Protein AF-A0A357B1U4-F1 (afdb_monomer_lite)

Sequence (77 aa):
MNGNVEKCVMIIDPELPTGVIANTTAILGMTLGKRFPEQVGNDVTDASEKTHLGIITVPVPILKGSREMLKELRENL

Structure (mmCIF, N/CA/C/O backbone):
data_AF-A0A357B1U4-F1
#
_entry.id   AF-A0A357B1U4-F1
#
loop_
_atom_site.group_PDB
_atom_site.id
_atom_site.type_symbol
_atom_site.label_atom_id
_atom_site.label_alt_id
_atom_site.label_comp_id
_atom_site.label_asym_id
_atom_site.label_entity_id
_atom_site.label_seq_id
_atom_site.pdbx_PDB_ins_code
_atom_site.Cartn_x
_atom_site.Cartn_y
_atom_site.Cartn_z
_atom_site.occupancy
_atom_site.B_iso_or_equiv
_atom_site.auth_seq_id
_atom_site.auth_comp_id
_atom_site.auth_asym_id
_atom_site.auth_atom_id
_atom_site.pdbx_PDB_model_num
ATOM 1 N N . MET A 1 1 ? -1.262 -29.128 -4.983 1.00 40.72 1 MET A N 1
ATOM 2 C CA . MET A 1 1 ? -0.742 -28.508 -3.747 1.00 40.72 1 MET A CA 1
ATOM 3 C C . MET A 1 1 ? -1.575 -27.266 -3.494 1.00 40.72 1 MET A C 1
ATOM 5 O O . MET A 1 1 ? -1.388 -26.286 -4.199 1.00 40.72 1 MET A O 1
ATOM 9 N N . ASN A 1 2 ? -2.537 -27.317 -2.572 1.00 48.78 2 ASN A N 1
ATOM 10 C CA . ASN A 1 2 ? -3.282 -26.119 -2.180 1.00 48.78 2 ASN A CA 1
ATOM 11 C C . ASN A 1 2 ? -2.406 -25.339 -1.196 1.00 48.78 2 ASN A C 1
ATOM 13 O O . ASN A 1 2 ? -2.566 -25.454 0.015 1.00 48.78 2 ASN A O 1
ATOM 17 N N . GLY A 1 3 ? -1.398 -24.647 -1.733 1.00 51.78 3 GLY A N 1
ATOM 18 C CA . GLY A 1 3 ? -0.601 -23.698 -0.968 1.00 51.78 3 GLY A CA 1
ATOM 19 C C . GLY A 1 3 ? -1.505 -22.543 -0.561 1.00 51.78 3 GLY A C 1
ATOM 20 O O . GLY A 1 3 ? -2.214 -21.991 -1.401 1.00 51.78 3 GLY A O 1
ATOM 21 N N . ASN A 1 4 ? -1.532 -22.227 0.728 1.00 61.16 4 ASN A N 1
ATOM 22 C CA . ASN A 1 4 ? -2.276 -21.088 1.242 1.00 61.16 4 ASN A CA 1
ATOM 23 C C . ASN A 1 4 ? -1.685 -19.829 0.589 1.00 61.16 4 ASN A C 1
ATOM 25 O O . ASN A 1 4 ? -0.547 -19.468 0.873 1.00 61.16 4 ASN A O 1
ATOM 29 N N . VAL A 1 5 ? -2.408 -19.216 -0.350 1.00 70.88 5 VAL A N 1
ATOM 30 C CA . VAL A 1 5 ? -1.967 -17.965 -0.975 1.00 70.88 5 VAL A CA 1
ATOM 31 C C . VAL A 1 5 ? -2.076 -16.883 0.090 1.00 70.88 5 VAL A C 1
ATOM 33 O O . VAL A 1 5 ? -3.187 -16.506 0.471 1.00 70.88 5 VAL A O 1
ATOM 36 N N . GLU A 1 6 ? -0.938 -16.411 0.596 1.00 77.75 6 GLU A N 1
ATOM 37 C CA . GLU A 1 6 ? -0.910 -15.274 1.510 1.00 77.75 6 GLU A CA 1
ATOM 38 C C . GLU A 1 6 ? -1.447 -14.035 0.788 1.00 77.75 6 GLU A C 1
ATOM 40 O O . GLU A 1 6 ? -1.031 -13.697 -0.321 1.00 77.75 6 GLU A O 1
ATOM 45 N N . LYS A 1 7 ? -2.430 -13.376 1.404 1.00 87.94 7 LYS A N 1
ATOM 46 C CA . LYS A 1 7 ? -3.035 -12.145 0.890 1.00 87.94 7 LYS A CA 1
ATOM 47 C C . LYS A 1 7 ? -2.569 -10.982 1.750 1.00 87.94 7 LYS A C 1
ATOM 49 O O . LYS A 1 7 ? -2.689 -11.039 2.971 1.00 87.94 7 LYS A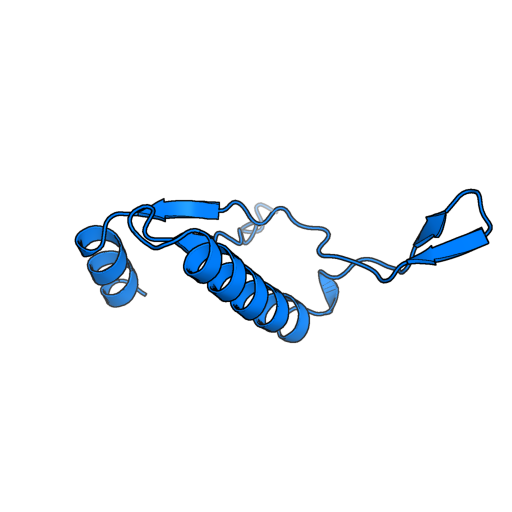 O 1
ATOM 54 N N . CYS A 1 8 ? -2.100 -9.913 1.116 1.00 90.88 8 CYS A N 1
ATOM 55 C CA . CYS A 1 8 ? -1.805 -8.657 1.796 1.00 90.88 8 CYS A CA 1
ATOM 56 C C . CYS A 1 8 ? -2.981 -7.692 1.622 1.00 90.88 8 CYS A C 1
ATOM 58 O O . CYS A 1 8 ? -3.434 -7.473 0.504 1.00 90.88 8 CYS A O 1
ATOM 60 N N . VAL A 1 9 ? -3.486 -7.122 2.715 1.00 94.62 9 VAL A N 1
ATOM 61 C CA . VAL A 1 9 ? -4.591 -6.153 2.710 1.00 94.62 9 VAL A CA 1
ATOM 62 C C . VAL A 1 9 ? -4.272 -5.053 3.717 1.00 94.62 9 VAL A C 1
ATOM 64 O O . VAL A 1 9 ? -3.809 -5.347 4.819 1.00 94.62 9 VAL A O 1
ATOM 67 N N . MET A 1 10 ? -4.540 -3.796 3.366 1.00 96.06 10 MET A N 1
ATOM 68 C CA . MET A 1 10 ? -4.516 -2.678 4.312 1.00 96.06 10 MET A CA 1
ATOM 69 C C . MET A 1 10 ? -5.951 -2.302 4.672 1.00 96.06 10 MET A C 1
ATOM 71 O O . MET A 1 10 ? -6.769 -2.104 3.781 1.00 96.06 10 MET A O 1
ATOM 75 N N . ILE A 1 11 ? -6.271 -2.187 5.959 1.00 96.81 11 ILE A N 1
ATOM 76 C CA . ILE A 1 11 ? -7.597 -1.759 6.425 1.00 96.81 11 ILE A CA 1
ATOM 77 C C . ILE A 1 11 ? -7.418 -0.421 7.137 1.00 96.81 11 ILE A C 1
ATOM 79 O O . ILE A 1 11 ? -6.615 -0.322 8.064 1.00 96.81 11 ILE A O 1
ATOM 83 N N . ILE A 1 12 ? -8.118 0.611 6.666 1.00 97.06 12 ILE A N 1
ATOM 84 C CA . ILE A 1 12 ? -7.941 2.003 7.095 1.00 97.06 12 ILE A CA 1
ATOM 85 C C . ILE A 1 12 ? -9.287 2.596 7.517 1.00 97.06 12 ILE A C 1
ATOM 87 O O . ILE A 1 12 ? -10.321 2.300 6.914 1.00 97.06 12 ILE A O 1
ATOM 91 N N . ASP A 1 13 ? -9.264 3.457 8.533 1.00 97.31 13 ASP A N 1
ATOM 92 C CA . ASP A 1 13 ? -10.426 4.239 8.953 1.00 97.31 13 ASP A CA 1
ATOM 93 C C . ASP A 1 13 ? -10.752 5.315 7.900 1.00 97.31 13 ASP A C 1
ATOM 95 O O . ASP A 1 13 ? -9.923 6.204 7.667 1.00 97.31 13 ASP A O 1
ATOM 99 N N . PRO A 1 14 ? -11.918 5.241 7.226 1.00 96.94 14 PRO A N 1
ATOM 100 C CA . PRO A 1 14 ? -12.276 6.188 6.176 1.00 96.94 14 PRO A CA 1
ATOM 101 C C . PRO A 1 14 ? -12.595 7.593 6.699 1.00 96.94 14 PRO A C 1
ATOM 103 O O . PRO A 1 14 ? -12.644 8.514 5.885 1.00 96.94 14 PRO A O 1
ATOM 106 N N . GLU A 1 15 ? -12.808 7.768 8.007 1.00 97.62 15 GLU A N 1
ATOM 107 C CA . GLU A 1 15 ? -13.116 9.068 8.621 1.00 97.62 15 GLU A CA 1
ATOM 108 C C . GLU A 1 15 ? -11.858 9.930 8.833 1.00 97.62 15 GLU A C 1
ATOM 110 O O . GLU A 1 15 ? -11.941 11.109 9.187 1.00 97.62 15 GLU A O 1
ATOM 115 N N . LEU A 1 16 ? -10.666 9.363 8.616 1.00 97.00 16 LEU A N 1
ATOM 116 C CA . LEU A 1 16 ? -9.412 10.102 8.703 1.00 97.00 16 LEU A CA 1
ATOM 117 C C . LEU A 1 16 ? -9.240 11.060 7.510 1.00 97.00 16 LEU A C 1
ATOM 119 O O . LEU A 1 16 ? -9.644 10.748 6.389 1.00 97.00 16 LEU A O 1
ATOM 123 N N . PRO A 1 17 ? -8.557 12.207 7.695 1.00 98.44 17 PRO A N 1
ATOM 124 C CA . PRO A 1 17 ? -8.235 13.093 6.582 1.00 98.44 17 PRO A CA 1
ATOM 125 C C . PRO A 1 17 ? -7.445 12.366 5.486 1.00 98.44 17 PRO A C 1
ATOM 127 O O . PRO A 1 17 ? -6.532 11.592 5.779 1.00 98.44 17 PRO A O 1
ATOM 130 N N . THR A 1 18 ? -7.708 12.681 4.215 1.00 97.81 18 THR A N 1
ATOM 131 C CA . THR A 1 18 ? -7.068 12.018 3.061 1.00 97.81 18 THR A CA 1
ATOM 132 C C . THR A 1 18 ? -5.540 12.001 3.142 1.00 97.81 18 THR A C 1
ATOM 134 O O . THR A 1 18 ? -4.918 10.994 2.815 1.00 97.81 18 THR A O 1
ATOM 137 N N . GLY A 1 19 ? -4.919 13.084 3.625 1.00 98.38 19 GLY A N 1
ATOM 138 C CA . GLY A 1 19 ? -3.465 13.143 3.814 1.00 98.38 19 GLY A CA 1
ATOM 139 C C . GLY A 1 19 ? -2.944 12.131 4.841 1.00 98.38 19 GLY A C 1
ATOM 140 O O . GLY A 1 19 ? -1.882 11.545 4.643 1.00 98.38 19 GLY A O 1
ATOM 141 N N . VAL A 1 20 ? -3.717 11.869 5.899 1.00 98.06 20 VAL A N 1
ATOM 142 C CA . VAL A 1 20 ? -3.394 10.863 6.922 1.00 98.06 20 VAL A CA 1
ATOM 143 C C . VAL A 1 20 ? -3.532 9.459 6.341 1.00 98.06 20 VAL A C 1
ATOM 145 O O . VAL A 1 20 ? -2.647 8.630 6.541 1.00 98.06 20 VAL A O 1
ATOM 148 N N . ILE A 1 21 ? -4.588 9.201 5.565 1.00 97.62 21 ILE A N 1
ATOM 149 C CA . ILE A 1 21 ? -4.792 7.920 4.871 1.00 97.62 21 ILE A CA 1
ATOM 150 C C . ILE A 1 21 ? -3.637 7.647 3.895 1.00 97.62 21 ILE A C 1
ATOM 152 O O . ILE A 1 21 ? -3.031 6.573 3.924 1.00 97.62 21 ILE A O 1
ATOM 156 N N . ALA A 1 22 ? -3.291 8.630 3.061 1.00 98.06 22 ALA A N 1
ATOM 157 C CA . ALA A 1 22 ? -2.217 8.517 2.077 1.00 98.06 22 ALA A CA 1
ATOM 158 C C . ALA A 1 22 ? -0.852 8.274 2.738 1.00 98.06 22 ALA A C 1
ATOM 160 O O . ALA A 1 22 ? -0.121 7.368 2.346 1.00 98.06 22 ALA A O 1
ATOM 161 N N . ASN A 1 23 ? -0.517 9.038 3.780 1.00 98.19 23 ASN A N 1
ATOM 162 C CA . ASN A 1 23 ? 0.740 8.850 4.499 1.00 98.19 23 ASN A CA 1
ATOM 163 C C . ASN A 1 23 ? 0.809 7.476 5.186 1.00 98.19 23 ASN A C 1
ATOM 165 O O . ASN A 1 23 ? 1.813 6.776 5.055 1.00 98.19 23 ASN A O 1
ATOM 169 N N . THR A 1 24 ? -0.272 7.068 5.858 1.00 96.88 24 THR A N 1
ATOM 170 C CA . THR A 1 24 ? -0.348 5.777 6.558 1.00 96.88 24 THR A CA 1
ATOM 171 C C . THR A 1 24 ? -0.141 4.614 5.589 1.00 96.88 24 THR A C 1
ATOM 173 O O . THR A 1 24 ? 0.705 3.752 5.823 1.00 96.88 24 THR A O 1
ATOM 176 N N . THR A 1 25 ? -0.862 4.610 4.467 1.00 97.06 25 THR A N 1
ATOM 177 C CA . THR A 1 25 ? -0.748 3.560 3.440 1.00 97.06 25 THR A CA 1
ATOM 178 C C . THR A 1 25 ? 0.638 3.533 2.790 1.00 97.06 25 THR A C 1
ATOM 180 O O . THR A 1 25 ? 1.192 2.450 2.600 1.00 97.06 25 THR A O 1
ATOM 183 N N . ALA A 1 26 ? 1.256 4.693 2.541 1.00 96.88 26 ALA A N 1
ATOM 184 C CA . ALA A 1 26 ? 2.622 4.773 2.021 1.00 96.88 26 ALA A C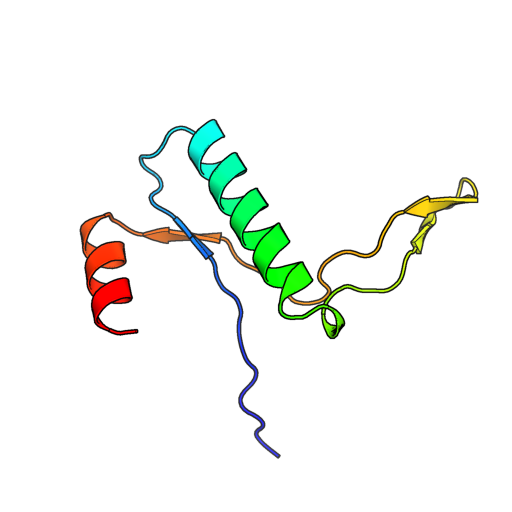A 1
ATOM 185 C C . ALA A 1 26 ? 3.657 4.166 2.987 1.00 96.88 26 ALA A C 1
ATOM 187 O O . ALA A 1 26 ? 4.464 3.332 2.577 1.00 96.88 26 ALA A O 1
ATOM 188 N N . ILE A 1 27 ? 3.614 4.522 4.276 1.00 97.19 27 ILE A N 1
ATOM 189 C CA . ILE A 1 27 ? 4.552 4.003 5.291 1.00 97.19 27 ILE A CA 1
ATOM 190 C C . ILE A 1 27 ? 4.380 2.488 5.487 1.00 97.19 27 ILE A C 1
ATOM 192 O O . ILE A 1 27 ? 5.370 1.750 5.588 1.00 97.19 27 ILE A O 1
ATOM 196 N N . LEU A 1 28 ? 3.135 2.000 5.505 1.00 95.69 28 LEU A N 1
ATOM 197 C CA . LEU A 1 28 ? 2.851 0.564 5.550 1.00 95.69 28 LEU A CA 1
ATOM 198 C C . LEU A 1 28 ? 3.387 -0.148 4.301 1.00 95.69 28 LEU A C 1
ATOM 200 O O . LEU A 1 28 ? 4.025 -1.193 4.426 1.00 95.69 28 LEU A O 1
ATOM 204 N N . GLY A 1 29 ? 3.207 0.442 3.117 1.00 94.81 29 GLY A N 1
ATOM 205 C CA . GLY A 1 29 ? 3.732 -0.080 1.853 1.00 94.81 29 GLY A CA 1
ATOM 206 C C . GLY A 1 29 ? 5.260 -0.161 1.828 1.00 94.81 29 GLY A C 1
ATOM 207 O O . GLY A 1 29 ? 5.813 -1.181 1.421 1.00 94.81 29 GLY A O 1
ATOM 208 N N . MET A 1 30 ? 5.955 0.858 2.346 1.00 95.31 30 MET A N 1
ATOM 209 C CA . MET A 1 30 ? 7.418 0.838 2.490 1.00 95.31 30 MET A CA 1
ATOM 210 C C . MET A 1 30 ? 7.883 -0.299 3.406 1.00 95.31 30 MET A C 1
ATOM 212 O O . MET A 1 30 ? 8.854 -0.995 3.108 1.00 95.31 30 MET A O 1
ATOM 216 N N . THR A 1 31 ? 7.180 -0.506 4.520 1.00 95.00 31 THR A N 1
ATOM 217 C CA . THR A 1 31 ? 7.496 -1.583 5.466 1.00 95.00 31 THR A CA 1
ATOM 218 C C . THR A 1 31 ? 7.249 -2.953 4.839 1.00 95.00 31 THR A C 1
ATOM 220 O O . THR A 1 31 ? 8.067 -3.856 5.017 1.00 95.00 31 THR A O 1
ATOM 223 N N . LEU A 1 32 ? 6.167 -3.099 4.067 1.00 92.88 32 LEU A N 1
ATOM 224 C CA . LEU A 1 32 ? 5.851 -4.316 3.325 1.00 92.88 32 LEU A CA 1
ATOM 225 C C . LEU A 1 32 ? 6.953 -4.649 2.312 1.00 92.88 32 LEU A C 1
ATOM 227 O O . LEU A 1 32 ? 7.495 -5.749 2.365 1.00 92.88 32 LEU A O 1
ATOM 231 N N . GLY A 1 33 ? 7.338 -3.693 1.460 1.00 92.75 33 GLY A N 1
ATOM 232 C CA . GLY A 1 33 ? 8.398 -3.894 0.466 1.00 92.75 33 GLY A CA 1
ATOM 233 C C . GLY A 1 33 ? 9.760 -4.203 1.095 1.00 92.75 33 GLY A C 1
ATOM 234 O O . GLY A 1 33 ? 10.524 -4.995 0.556 1.00 92.75 33 GLY A O 1
ATOM 235 N N . LYS A 1 34 ? 10.054 -3.647 2.279 1.00 94.38 34 LYS A N 1
ATOM 236 C CA . LYS A 1 34 ? 11.265 -3.996 3.038 1.00 94.38 34 LYS A CA 1
ATOM 237 C C . LYS A 1 34 ? 11.204 -5.404 3.641 1.00 94.38 34 LYS A C 1
ATOM 239 O O . LYS A 1 34 ? 12.237 -6.058 3.746 1.00 94.38 34 LYS A O 1
ATOM 244 N N . ARG A 1 35 ? 10.031 -5.838 4.110 1.00 93.44 35 ARG A N 1
ATOM 245 C CA . ARG A 1 35 ? 9.850 -7.137 4.778 1.00 93.44 35 ARG A CA 1
ATOM 246 C C . ARG A 1 35 ? 9.776 -8.299 3.787 1.00 93.44 35 ARG A C 1
ATOM 248 O O . ARG A 1 35 ? 10.241 -9.379 4.129 1.00 93.44 35 ARG A O 1
ATOM 255 N N . PHE A 1 36 ? 9.224 -8.052 2.603 1.00 92.25 36 PHE A N 1
ATOM 256 C CA . PHE A 1 36 ? 9.048 -9.027 1.526 1.00 92.25 36 PHE A CA 1
ATOM 257 C C . PHE A 1 36 ? 9.680 -8.496 0.230 1.00 92.25 36 PHE A C 1
ATOM 259 O O . PHE A 1 36 ? 8.966 -8.178 -0.728 1.00 92.25 36 PHE A O 1
ATOM 266 N N . PRO A 1 37 ? 11.014 -8.313 0.203 1.00 93.69 37 PRO A N 1
ATOM 267 C CA . PRO A 1 37 ? 11.705 -7.738 -0.948 1.00 93.69 37 PRO A CA 1
ATOM 268 C C . PRO A 1 37 ? 11.516 -8.567 -2.223 1.00 93.69 37 PRO A C 1
ATOM 270 O O . PRO A 1 37 ? 11.528 -8.007 -3.313 1.00 93.69 37 PRO A O 1
ATOM 273 N N . GLU A 1 38 ? 11.277 -9.874 -2.107 1.00 92.88 38 GLU A N 1
ATOM 274 C CA . GLU A 1 38 ? 11.000 -10.771 -3.232 1.00 92.88 38 GLU A CA 1
ATOM 275 C C . GLU A 1 38 ? 9.672 -10.483 -3.947 1.00 92.88 38 GLU A C 1
ATOM 277 O O . GLU A 1 38 ? 9.477 -10.926 -5.076 1.00 92.88 38 GLU A O 1
ATOM 282 N N . GLN A 1 39 ? 8.759 -9.746 -3.306 1.00 91.56 39 GLN A N 1
ATOM 283 C CA . GLN A 1 39 ? 7.493 -9.329 -3.913 1.00 91.56 39 GLN A CA 1
ATOM 284 C C . GLN A 1 39 ? 7.636 -8.040 -4.727 1.00 91.56 39 GLN A C 1
ATOM 286 O O . GLN A 1 39 ? 6.728 -7.703 -5.494 1.00 91.56 39 GLN A O 1
ATOM 291 N N . VAL A 1 40 ? 8.741 -7.305 -4.566 1.00 95.12 40 VAL A N 1
ATOM 292 C CA . VAL A 1 40 ? 9.061 -6.143 -5.397 1.00 95.12 40 VAL A CA 1
ATOM 293 C C . VAL A 1 40 ? 9.579 -6.658 -6.736 1.00 95.12 40 VAL A C 1
ATOM 295 O O . VAL A 1 40 ? 10.537 -7.424 -6.795 1.00 95.12 40 VAL A O 1
ATOM 298 N N . GLY A 1 41 ? 8.900 -6.274 -7.813 1.00 95.12 41 GLY A N 1
ATOM 299 C CA . GLY A 1 41 ? 9.253 -6.682 -9.165 1.00 95.12 41 GLY A CA 1
ATOM 300 C C . GLY A 1 41 ? 10.592 -6.104 -9.607 1.00 95.12 41 GLY A C 1
ATOM 301 O O . GLY A 1 41 ? 11.188 -5.269 -8.933 1.00 95.12 41 GLY A O 1
ATOM 302 N N . ASN A 1 42 ? 11.051 -6.532 -10.777 1.00 96.88 42 ASN A N 1
ATOM 303 C CA . ASN A 1 42 ? 12.236 -5.939 -11.384 1.00 96.88 42 ASN A CA 1
ATOM 304 C C . ASN A 1 42 ? 11.967 -4.494 -11.813 1.00 96.88 42 ASN A C 1
ATOM 306 O O . ASN A 1 42 ? 10.827 -4.121 -12.108 1.00 96.88 42 ASN A O 1
ATOM 310 N N . ASP A 1 43 ? 13.042 -3.720 -11.920 1.00 97.81 43 ASP A N 1
ATOM 311 C CA . ASP A 1 43 ? 13.014 -2.436 -12.605 1.00 97.81 43 ASP A CA 1
ATOM 312 C C . ASP A 1 43 ? 12.536 -2.618 -14.052 1.00 97.81 43 ASP A C 1
ATOM 314 O O . ASP A 1 43 ? 12.847 -3.613 -14.717 1.00 97.81 43 ASP A O 1
ATOM 318 N N . VAL A 1 44 ? 11.771 -1.645 -14.540 1.00 96.44 44 VAL A N 1
ATOM 319 C CA . VAL A 1 44 ? 11.201 -1.661 -15.891 1.00 96.44 44 VAL A CA 1
ATOM 320 C C . VAL A 1 44 ? 11.677 -0.452 -16.679 1.00 96.44 44 VAL A C 1
ATOM 322 O O . VAL A 1 44 ? 11.749 0.657 -16.152 1.00 96.44 44 VAL A O 1
ATOM 3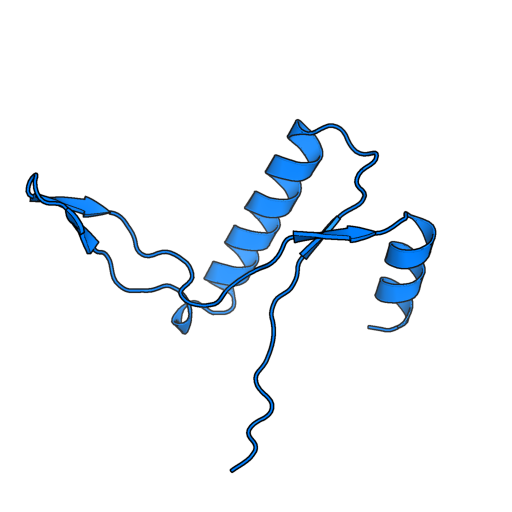25 N N . THR A 1 45 ? 11.992 -0.652 -17.955 1.00 98.06 45 THR A N 1
ATOM 326 C CA . THR A 1 45 ? 12.382 0.428 -18.867 1.00 98.06 45 THR A CA 1
ATOM 327 C C . THR A 1 45 ? 11.187 0.822 -19.725 1.00 98.06 45 THR A C 1
ATOM 329 O O . THR A 1 45 ? 10.543 -0.038 -20.328 1.00 98.06 45 THR A O 1
ATOM 332 N N . ASP A 1 46 ? 10.866 2.113 -19.757 1.00 96.88 46 ASP A N 1
ATOM 333 C CA . ASP A 1 46 ? 9.797 2.635 -20.605 1.00 96.88 46 ASP A CA 1
ATOM 334 C C . ASP A 1 46 ? 10.248 2.839 -22.065 1.00 96.88 46 ASP A C 1
ATOM 336 O O . ASP A 1 46 ? 11.404 2.630 -22.430 1.00 96.88 46 ASP A O 1
ATOM 340 N N . ALA A 1 47 ? 9.319 3.260 -22.927 1.00 97.50 47 ALA A N 1
ATOM 341 C CA . ALA A 1 47 ? 9.595 3.498 -24.346 1.00 97.50 47 ALA A CA 1
ATOM 342 C C . ALA A 1 47 ? 10.544 4.686 -24.615 1.00 97.50 47 ALA A C 1
ATOM 344 O O . ALA A 1 47 ? 11.004 4.846 -25.743 1.00 97.50 47 ALA A O 1
ATOM 345 N N . SER A 1 48 ? 10.828 5.509 -23.602 1.00 97.81 48 SER A N 1
ATOM 346 C CA . SER A 1 48 ? 11.776 6.628 -23.659 1.00 97.81 48 SER A CA 1
ATOM 347 C C . SER A 1 48 ? 13.155 6.242 -23.105 1.00 97.81 48 SER A C 1
ATOM 349 O O . SER A 1 48 ? 13.947 7.124 -22.779 1.00 97.81 48 SER A O 1
ATOM 351 N N . GLU A 1 49 ? 13.427 4.941 -22.954 1.00 97.31 49 GLU A N 1
ATOM 352 C CA . GLU A 1 49 ? 14.658 4.381 -22.378 1.00 97.31 49 GLU A CA 1
ATOM 353 C C . GLU A 1 49 ? 14.913 4.791 -20.916 1.00 97.31 49 GLU A C 1
ATOM 355 O O . GLU A 1 49 ? 16.040 4.708 -20.419 1.00 97.31 49 GLU A O 1
ATOM 360 N N . LYS A 1 50 ? 13.871 5.200 -20.180 1.00 98.00 50 LYS A N 1
ATOM 361 C CA . LYS A 1 50 ? 13.994 5.526 -18.757 1.00 98.00 50 LYS A CA 1
ATOM 362 C C . LYS A 1 50 ? 13.662 4.316 -17.892 1.00 98.00 50 LYS A C 1
ATOM 364 O O . LYS A 1 50 ? 12.591 3.724 -18.008 1.00 98.00 50 LYS A O 1
ATOM 369 N N . THR A 1 51 ? 14.566 3.998 -16.969 1.00 98.06 51 THR A N 1
ATOM 370 C CA . THR A 1 51 ? 14.351 2.965 -15.951 1.00 98.06 51 THR A CA 1
ATOM 371 C C . THR A 1 51 ? 13.512 3.498 -14.791 1.00 98.06 51 THR A C 1
ATOM 373 O O . THR A 1 51 ? 13.806 4.555 -14.224 1.00 98.06 51 THR A O 1
ATOM 376 N N . HIS A 1 52 ? 12.486 2.738 -14.420 1.00 97.25 52 HIS A N 1
ATOM 377 C CA . HIS A 1 52 ? 11.645 2.943 -13.244 1.00 97.25 52 HIS A CA 1
ATOM 378 C C . HIS A 1 52 ? 11.867 1.801 -12.265 1.00 97.25 52 HIS A C 1
ATOM 380 O O . HIS A 1 52 ? 11.954 0.644 -12.675 1.00 97.25 52 HIS A O 1
ATOM 386 N N . LEU A 1 53 ? 11.935 2.137 -10.976 1.00 96.31 53 LEU A N 1
ATOM 387 C CA . LEU A 1 53 ? 12.129 1.142 -9.930 1.00 96.31 53 LEU A CA 1
ATOM 388 C C . LEU A 1 53 ? 10.960 0.160 -9.877 1.00 96.31 53 LEU A C 1
ATOM 390 O O . LEU A 1 53 ? 9.799 0.547 -10.055 1.00 96.31 53 LEU A O 1
ATOM 394 N N . GLY A 1 54 ? 11.283 -1.091 -9.573 1.00 94.81 54 GLY A N 1
ATOM 395 C CA . GLY A 1 54 ? 10.298 -2.123 -9.303 1.00 94.81 54 GLY A CA 1
ATOM 396 C C . GLY A 1 54 ? 9.297 -1.734 -8.211 1.00 94.81 54 GLY A C 1
ATOM 397 O O . GLY A 1 54 ? 9.626 -1.071 -7.225 1.00 94.81 54 GLY A O 1
ATOM 398 N N . ILE A 1 55 ? 8.055 -2.183 -8.377 1.00 94.31 55 ILE A N 1
ATOM 399 C CA . ILE A 1 55 ? 6.981 -2.043 -7.386 1.00 94.31 55 ILE A CA 1
ATOM 400 C C . ILE A 1 55 ? 6.436 -3.416 -6.997 1.00 94.31 55 ILE A C 1
ATOM 402 O O . ILE A 1 55 ? 6.784 -4.427 -7.603 1.00 94.31 55 ILE A O 1
ATOM 406 N N . ILE A 1 56 ? 5.573 -3.457 -5.981 1.00 92.88 56 ILE A N 1
ATOM 407 C CA . ILE A 1 56 ? 4.934 -4.694 -5.527 1.00 92.88 56 ILE A CA 1
ATOM 408 C C . ILE A 1 56 ? 4.213 -5.407 -6.689 1.00 92.88 56 ILE A C 1
ATOM 410 O O . ILE A 1 56 ? 3.467 -4.787 -7.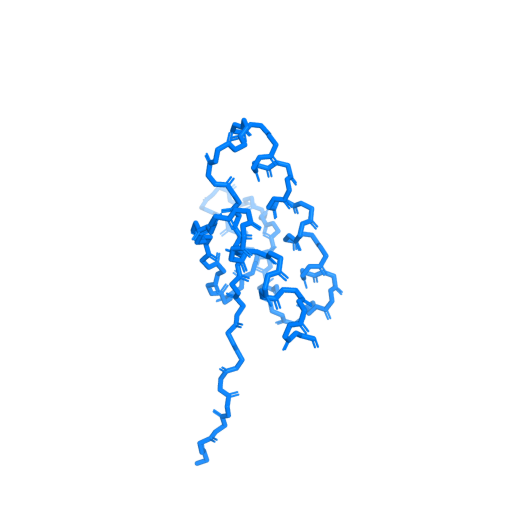446 1.00 92.88 56 ILE A O 1
ATOM 414 N N . THR A 1 57 ? 4.446 -6.711 -6.837 1.00 92.81 57 THR A N 1
ATOM 415 C CA . THR A 1 57 ? 3.856 -7.551 -7.902 1.00 92.81 57 THR A CA 1
ATOM 416 C C . THR A 1 57 ? 2.559 -8.233 -7.477 1.00 92.81 57 THR A C 1
ATOM 418 O O . THR A 1 57 ? 1.804 -8.723 -8.317 1.00 92.81 57 THR A O 1
ATOM 421 N N . VAL A 1 58 ? 2.270 -8.228 -6.175 1.00 89.88 58 VAL A N 1
ATOM 422 C CA . VAL A 1 58 ? 1.016 -8.720 -5.604 1.00 89.88 58 VAL A CA 1
ATOM 423 C C . VAL A 1 58 ? 0.051 -7.566 -5.321 1.00 89.88 58 VAL A C 1
ATOM 425 O O . VAL A 1 58 ? 0.484 -6.496 -4.887 1.00 89.88 58 VAL A O 1
ATOM 428 N N . PRO A 1 59 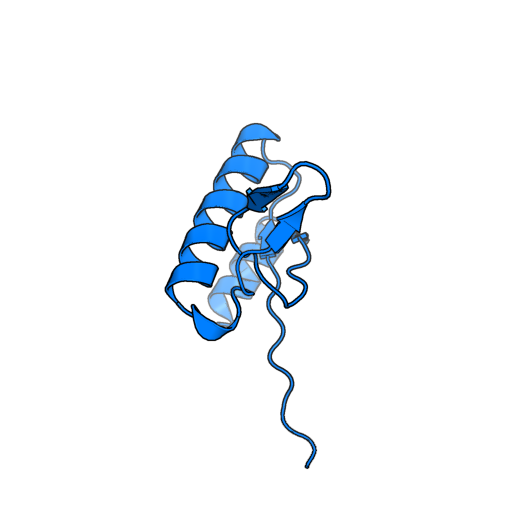? -1.267 -7.751 -5.523 1.00 91.00 59 PRO A N 1
ATOM 429 C CA . PRO A 1 59 ? -2.252 -6.743 -5.154 1.00 91.00 59 PRO A CA 1
ATOM 430 C C . PRO A 1 59 ? -2.248 -6.467 -3.648 1.00 91.00 59 PRO A C 1
ATOM 432 O O . PRO A 1 59 ? -2.261 -7.398 -2.844 1.00 91.00 59 PRO A O 1
ATOM 435 N N . VAL A 1 60 ? -2.322 -5.186 -3.277 1.00 93.88 60 VAL A N 1
ATOM 436 C CA . VAL A 1 60 ? -2.495 -4.743 -1.885 1.00 93.88 60 VAL A CA 1
ATOM 437 C C . VAL A 1 60 ? -3.743 -3.856 -1.789 1.00 93.88 60 VAL A C 1
ATOM 439 O O . VAL A 1 60 ? -3.637 -2.630 -1.842 1.00 93.88 60 VAL A O 1
ATOM 442 N N . PRO A 1 61 ? -4.956 -4.439 -1.733 1.00 95.12 61 PRO A N 1
ATOM 443 C CA . PRO A 1 61 ? -6.187 -3.670 -1.605 1.00 95.12 61 PRO A CA 1
ATOM 444 C C . PRO A 1 61 ? -6.221 -2.862 -0.303 1.00 95.12 61 PRO A C 1
ATOM 446 O O . PRO A 1 61 ? -5.838 -3.348 0.763 1.00 95.12 61 PRO A O 1
ATOM 449 N N . ILE A 1 62 ? -6.745 -1.640 -0.405 1.00 96.50 62 ILE A N 1
ATOM 450 C CA . ILE A 1 62 ? -7.037 -0.765 0.731 1.00 96.50 62 ILE A CA 1
ATOM 451 C C . ILE A 1 62 ? -8.541 -0.849 1.000 1.00 96.50 62 ILE A C 1
ATOM 453 O O . ILE A 1 62 ? -9.353 -0.439 0.169 1.00 96.50 62 ILE A O 1
ATOM 457 N N . LEU A 1 63 ? -8.913 -1.403 2.150 1.00 97.06 63 LEU A N 1
ATOM 458 C CA . LEU A 1 63 ? -10.292 -1.550 2.602 1.00 97.06 63 LEU A CA 1
ATOM 459 C C . LEU A 1 63 ? -10.622 -0.517 3.679 1.00 97.06 63 LEU A C 1
ATOM 461 O O . LEU A 1 63 ? -9.743 -0.006 4.371 1.00 97.06 63 LEU A O 1
ATOM 465 N N . LYS A 1 64 ? -11.916 -0.241 3.836 1.00 96.69 64 LYS A N 1
ATOM 466 C CA . LYS A 1 64 ? -12.435 0.615 4.903 1.00 96.69 64 LYS A CA 1
ATOM 467 C C . LYS A 1 64 ? -12.743 -0.222 6.139 1.00 96.69 64 LYS A C 1
ATOM 469 O O . LYS A 1 64 ? -13.316 -1.303 6.008 1.00 96.69 64 LYS A O 1
ATOM 474 N N . GLY A 1 65 ? -12.436 0.302 7.318 1.00 96.69 65 GLY A N 1
ATOM 475 C CA . GLY A 1 65 ? -12.876 -0.279 8.582 1.00 96.69 65 GLY A CA 1
ATOM 476 C C . GLY A 1 65 ? -13.232 0.778 9.607 1.00 96.69 65 GLY A C 1
ATOM 477 O O . GLY A 1 65 ? -12.550 1.790 9.691 1.00 96.69 65 GLY A O 1
ATOM 478 N N . SER A 1 66 ? -14.303 0.559 10.372 1.00 97.56 66 SER A N 1
ATOM 479 C CA . SER A 1 66 ? -14.615 1.443 11.495 1.00 97.56 66 SER A CA 1
ATOM 480 C C . SER A 1 66 ? -13.540 1.335 12.572 1.00 97.56 66 SER A C 1
ATOM 482 O O . SER A 1 66 ? -12.813 0.341 12.661 1.00 97.56 66 SER A O 1
ATOM 484 N N . ARG A 1 67 ? -13.467 2.346 13.435 1.00 96.25 67 ARG A N 1
ATOM 485 C CA . ARG A 1 67 ? -12.551 2.354 14.575 1.00 96.25 67 ARG A CA 1
ATOM 486 C C . ARG A 1 67 ? -12.724 1.129 15.473 1.00 96.25 67 ARG A C 1
ATOM 488 O O . ARG A 1 67 ? -11.733 0.582 15.949 1.00 96.25 67 ARG A O 1
ATOM 495 N N . GLU A 1 68 ? -13.962 0.713 15.709 1.00 97.25 68 GLU A N 1
ATOM 496 C CA . GLU A 1 68 ? -14.311 -0.454 16.522 1.00 97.25 68 GLU A CA 1
ATOM 497 C C . GLU A 1 68 ? -13.813 -1.736 15.851 1.00 97.25 68 GLU A C 1
ATOM 499 O O . GLU A 1 68 ? -13.077 -2.497 16.471 1.00 97.25 68 GLU A O 1
ATOM 504 N N . MET A 1 69 ? -14.089 -1.909 14.554 1.00 97.12 69 MET A N 1
ATOM 505 C CA . MET A 1 69 ? -13.627 -3.071 13.793 1.00 97.12 69 MET A CA 1
ATOM 506 C C . MET A 1 69 ? -12.097 -3.152 13.729 1.00 97.12 69 MET A C 1
ATOM 508 O O . MET A 1 69 ? -11.532 -4.233 13.864 1.00 97.12 69 MET A O 1
ATOM 512 N N . LEU A 1 70 ? -11.403 -2.023 13.565 1.00 96.56 70 LEU A N 1
ATOM 513 C CA . LEU A 1 70 ? -9.938 -1.991 13.564 1.00 96.56 70 LEU A CA 1
ATOM 514 C C . LEU A 1 70 ? -9.344 -2.399 14.919 1.00 96.56 70 LEU A C 1
ATOM 516 O O . LEU A 1 70 ? -8.310 -3.070 14.952 1.00 96.56 70 LEU A O 1
ATOM 520 N N . LYS A 1 71 ? -9.984 -2.010 16.029 1.00 96.69 71 LYS A N 1
ATOM 521 C CA . LYS A 1 71 ? -9.581 -2.442 17.376 1.00 96.69 71 LYS A CA 1
ATOM 522 C C . LYS A 1 71 ? -9.796 -3.940 17.556 1.00 96.69 71 LYS A C 1
ATOM 524 O O . LYS A 1 71 ? -8.848 -4.632 17.910 1.00 96.69 71 LYS A O 1
ATOM 529 N N . GLU A 1 72 ? -10.988 -4.434 17.232 1.00 97.31 72 GLU A N 1
ATOM 530 C CA . GLU A 1 72 ? -11.312 -5.862 17.311 1.00 97.31 72 GLU A CA 1
ATOM 531 C C . GLU A 1 72 ? -10.363 -6.697 16.445 1.00 97.31 72 GLU A C 1
ATOM 533 O O . GLU A 1 72 ? -9.839 -7.716 16.886 1.00 97.31 72 GLU A O 1
ATOM 538 N N . LEU A 1 73 ? -10.077 -6.256 15.218 1.00 94.94 73 LEU A N 1
ATOM 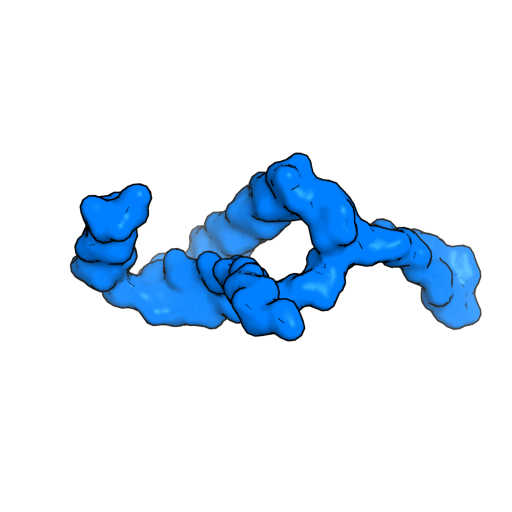539 C CA . LEU A 1 73 ? -9.127 -6.933 14.342 1.00 94.94 73 LEU A CA 1
ATOM 540 C C . LEU A 1 73 ? -7.735 -7.007 14.976 1.00 94.94 73 LEU A C 1
ATOM 542 O O . LEU A 1 73 ? -7.088 -8.046 14.910 1.00 94.94 73 LEU A O 1
ATOM 546 N N . ARG A 1 74 ? -7.270 -5.914 15.588 1.00 93.25 74 ARG A N 1
ATOM 547 C CA . ARG A 1 74 ? -5.959 -5.865 16.240 1.00 93.25 74 ARG A CA 1
ATOM 548 C C . ARG A 1 74 ? -5.875 -6.787 17.456 1.00 93.25 74 ARG A C 1
ATOM 550 O O . ARG A 1 74 ? -4.792 -7.288 17.727 1.00 93.25 74 ARG A O 1
ATOM 557 N N . GLU A 1 75 ? -6.973 -6.983 18.173 1.00 96.12 75 GLU A N 1
ATOM 558 C CA . GLU A 1 75 ? -7.051 -7.888 19.326 1.00 96.12 75 GLU A CA 1
ATOM 559 C C . GLU A 1 75 ? -7.080 -9.369 18.917 1.00 96.12 75 GLU A C 1
ATOM 561 O O . GLU A 1 75 ? -6.663 -10.225 19.692 1.00 96.12 75 GLU A O 1
ATOM 566 N N . ASN A 1 76 ? -7.534 -9.671 17.698 1.00 92.44 76 ASN A N 1
ATOM 567 C CA . ASN A 1 76 ? -7.621 -11.029 17.153 1.00 92.44 76 ASN A CA 1
ATOM 568 C C . ASN A 1 76 ? -6.376 -11.473 16.348 1.00 92.44 76 ASN A C 1
ATOM 570 O O . ASN A 1 76 ? -6.392 -12.564 15.773 1.00 92.44 76 ASN A O 1
ATOM 574 N N . LEU A 1 77 ? -5.326 -10.642 16.278 1.00 84.94 77 LEU A N 1
ATOM 575 C CA . LEU A 1 77 ? -4.052 -10.899 15.581 1.00 84.94 77 LEU A CA 1
ATOM 576 C C . LEU A 1 77 ? -2.905 -11.133 16.568 1.00 84.94 77 LEU A C 1
ATOM 578 O O . LEU A 1 77 ? -2.115 -12.070 16.320 1.00 84.94 77 LEU A O 1
#

Radius of gyration: 15.85 Å; chains: 1; bounding box: 29×42×44 Å

Secondary structure (DSSP, 8-state):
---------EEE-TTS-HHHHHHHHHHHHHHHHHH-GGGBPPPEE-TTS-EE---BSS---EEE--HHHHHHHHHT-

pLDDT: mean 92.64, std 10.84, range [40.72, 98.44]

Foldseek 3Di:
DPDPPDAAEAEDAPPDDPVVVVVVVVVVLVVVCVVCVVQFDCWDADPVRDTDGTGGNHDYYYHYDHPVRVVVVVVVD